Protein AF-A0A3B0TN45-F1 (afdb_monomer_lite)

Structure (mmCIF, N/CA/C/O backbone):
data_AF-A0A3B0TN45-F1
#
_entry.id   AF-A0A3B0TN45-F1
#
loop_
_atom_site.group_PDB
_atom_site.id
_atom_site.type_symbol
_atom_site.label_atom_id
_atom_site.label_alt_id
_atom_site.label_comp_id
_atom_site.label_asym_id
_atom_site.label_entity_id
_atom_site.label_seq_id
_atom_site.pdbx_PDB_ins_code
_atom_site.Cartn_x
_atom_site.Cartn_y
_atom_site.Cartn_z
_atom_site.occupancy
_atom_site.B_iso_or_equiv
_atom_site.auth_seq_id
_atom_site.auth_comp_id
_atom_site.auth_asym_id
_atom_site.auth_atom_id
_atom_site.pdbx_PDB_model_num
ATOM 1 N N . MET A 1 1 ? -4.731 8.988 15.533 1.00 89.56 1 MET A N 1
ATOM 2 C CA . MET A 1 1 ? -4.306 8.750 14.146 1.00 89.56 1 MET A CA 1
ATOM 3 C C . MET A 1 1 ? -3.077 7.852 14.159 1.00 89.56 1 MET A C 1
ATOM 5 O O . MET A 1 1 ? -2.064 8.269 14.712 1.00 89.56 1 MET A O 1
ATOM 9 N N . LYS A 1 2 ? -3.165 6.630 13.626 1.00 98.12 2 LYS A N 1
ATOM 10 C CA . LYS A 1 2 ? -2.054 5.679 13.471 1.00 98.12 2 LYS A CA 1
ATOM 11 C C . LYS A 1 2 ? -1.672 5.591 11.992 1.00 98.12 2 LYS A C 1
ATOM 13 O O . LYS A 1 2 ? -2.529 5.341 11.149 1.00 98.12 2 LYS A O 1
ATOM 18 N N . ILE A 1 3 ? -0.385 5.764 11.699 1.00 98.19 3 ILE A N 1
ATOM 19 C CA . ILE A 1 3 ? 0.177 5.650 10.351 1.00 98.19 3 ILE A CA 1
ATOM 20 C C . ILE A 1 3 ? 1.221 4.538 10.362 1.00 98.19 3 ILE A C 1
ATOM 22 O O . ILE A 1 3 ? 2.055 4.487 11.265 1.00 98.19 3 ILE A O 1
ATOM 26 N N . ILE A 1 4 ? 1.189 3.671 9.356 1.00 98.38 4 ILE A N 1
ATOM 27 C CA . ILE A 1 4 ? 2.237 2.674 9.118 1.00 98.38 4 ILE A CA 1
ATOM 28 C C . ILE A 1 4 ? 2.833 2.931 7.737 1.00 98.38 4 ILE A C 1
ATOM 30 O O . ILE A 1 4 ? 2.103 3.206 6.791 1.00 98.38 4 ILE A O 1
ATOM 34 N N . SER A 1 5 ? 4.155 2.830 7.617 1.00 97.75 5 SER A N 1
ATOM 35 C CA . SER A 1 5 ? 4.872 2.905 6.343 1.00 97.75 5 SER A CA 1
ATOM 36 C C . SER A 1 5 ? 5.661 1.617 6.145 1.00 97.75 5 SER A C 1
ATOM 38 O O . SER A 1 5 ? 6.428 1.237 7.031 1.00 97.75 5 SER A O 1
ATOM 40 N N . TRP A 1 6 ? 5.456 0.933 5.021 1.00 97.31 6 TRP A N 1
ATOM 41 C CA . TRP A 1 6 ? 6.054 -0.371 4.757 1.00 97.31 6 TRP A CA 1
ATOM 42 C C . TRP A 1 6 ? 6.509 -0.512 3.300 1.00 97.31 6 TRP A C 1
ATOM 44 O O . TRP A 1 6 ? 5.709 -0.454 2.366 1.00 97.31 6 TRP A O 1
ATOM 54 N N . ASN A 1 7 ? 7.806 -0.773 3.114 1.00 96.06 7 ASN A N 1
ATOM 55 C CA . ASN A 1 7 ? 8.344 -1.247 1.847 1.00 96.06 7 ASN A CA 1
ATOM 56 C C . ASN A 1 7 ? 8.053 -2.745 1.690 1.00 96.06 7 ASN A C 1
ATOM 58 O O . ASN A 1 7 ? 8.524 -3.568 2.480 1.00 96.06 7 ASN A O 1
ATOM 62 N N . LEU A 1 8 ? 7.273 -3.088 0.668 1.00 93.88 8 LEU A N 1
ATOM 63 C CA . LEU A 1 8 ? 6.717 -4.421 0.482 1.00 93.88 8 LEU A CA 1
ATOM 64 C C . LEU A 1 8 ? 7.684 -5.412 -0.165 1.00 93.88 8 LEU A C 1
ATOM 66 O O . LEU A 1 8 ? 7.432 -6.616 -0.079 1.00 93.88 8 LEU A O 1
ATOM 70 N N . LEU A 1 9 ? 8.774 -4.967 -0.799 1.00 82.69 9 LEU A N 1
ATOM 71 C CA . LEU A 1 9 ? 9.675 -5.858 -1.528 1.00 82.69 9 LEU A CA 1
ATOM 72 C C . LEU A 1 9 ? 10.839 -6.338 -0.649 1.00 82.69 9 LEU A C 1
ATOM 74 O O . LEU A 1 9 ? 11.972 -5.880 -0.754 1.00 82.69 9 LEU A O 1
ATOM 78 N N . TYR A 1 10 ? 10.579 -7.350 0.184 1.00 72.06 10 TYR A N 1
ATOM 79 C CA . TYR A 1 10 ? 11.638 -8.140 0.821 1.00 72.06 10 TYR A CA 1
ATOM 80 C C . TYR A 1 10 ? 11.597 -9.599 0.347 1.00 72.06 10 TYR A C 1
ATOM 82 O O . TYR A 1 10 ? 10.625 -10.311 0.598 1.00 72.06 10 TYR A O 1
ATOM 90 N N . ARG A 1 11 ? 12.663 -10.054 -0.333 1.00 71.25 11 ARG A N 1
ATOM 91 C CA . ARG A 1 11 ? 12.892 -11.406 -0.910 1.00 71.25 11 ARG A CA 1
ATOM 92 C C . ARG A 1 11 ? 11.867 -11.910 -1.940 1.00 71.25 11 ARG A C 1
ATOM 94 O O . ARG A 1 11 ? 12.279 -12.383 -2.992 1.00 71.25 11 ARG A O 1
ATOM 101 N N . ARG A 1 12 ? 10.566 -11.878 -1.640 1.00 75.94 12 ARG A N 1
ATOM 102 C CA . ARG A 1 12 ? 9.473 -12.343 -2.521 1.00 75.94 12 ARG A CA 1
ATOM 103 C C . ARG A 1 12 ? 8.329 -11.336 -2.688 1.00 75.94 12 ARG A C 1
ATOM 105 O O . ARG A 1 12 ? 7.505 -11.532 -3.573 1.00 75.94 12 ARG A O 1
ATOM 112 N N . GLY A 1 13 ? 8.316 -10.261 -1.898 1.00 82.38 13 GLY A N 1
ATOM 113 C CA . GLY A 1 13 ? 7.223 -9.290 -1.892 1.00 82.38 13 GLY A CA 1
ATOM 114 C C . GLY A 1 13 ? 6.065 -9.715 -0.985 1.00 82.38 13 GLY A C 1
ATOM 115 O O . GLY A 1 13 ? 5.767 -10.904 -0.883 1.00 82.38 13 GLY A O 1
ATOM 116 N N . ALA A 1 14 ? 5.418 -8.756 -0.325 1.00 91.69 14 ALA A N 1
ATOM 117 C CA . ALA A 1 14 ? 4.173 -8.993 0.404 1.00 91.69 14 ALA A CA 1
ATOM 118 C C . ALA A 1 14 ? 2.982 -9.112 -0.562 1.00 91.69 14 ALA A C 1
ATOM 120 O O . ALA A 1 14 ? 2.873 -8.354 -1.532 1.00 91.69 14 ALA A O 1
ATOM 121 N N . ALA A 1 15 ? 2.064 -10.035 -0.285 1.00 94.56 15 ALA A N 1
ATOM 122 C CA . ALA A 1 15 ? 0.785 -10.112 -0.975 1.00 94.56 15 ALA A CA 1
ATOM 123 C C . ALA A 1 15 ? -0.239 -9.154 -0.343 1.00 94.56 15 ALA A C 1
ATOM 125 O O . ALA A 1 15 ? -0.116 -8.748 0.811 1.00 94.56 15 ALA A O 1
ATOM 126 N N . ALA A 1 16 ? -1.322 -8.855 -1.069 1.00 96.25 16 ALA A N 1
ATOM 127 C CA . ALA A 1 16 ? -2.427 -8.055 -0.530 1.00 96.25 16 ALA A CA 1
ATOM 128 C C . ALA A 1 16 ? -3.017 -8.657 0.763 1.00 96.25 16 ALA A C 1
ATOM 130 O O . ALA A 1 16 ? -3.440 -7.916 1.642 1.00 96.25 16 ALA A O 1
ATOM 131 N N . ALA A 1 17 ? -2.999 -9.988 0.904 1.00 96.81 17 ALA A N 1
ATOM 132 C CA . ALA A 1 17 ? -3.454 -10.680 2.110 1.00 96.81 17 ALA A CA 1
ATOM 133 C C . ALA A 1 17 ? -2.546 -10.428 3.331 1.00 96.81 17 ALA A C 1
ATOM 135 O O . ALA A 1 17 ? -3.048 -10.311 4.446 1.00 96.81 17 ALA A O 1
ATOM 136 N N . ASP A 1 18 ? -1.231 -10.293 3.134 1.00 96.50 18 ASP A N 1
ATOM 137 C CA . ASP A 1 18 ? -0.298 -9.973 4.222 1.00 96.50 18 ASP A CA 1
ATOM 138 C C . ASP A 1 18 ? -0.539 -8.549 4.735 1.00 96.50 18 ASP A C 1
ATOM 140 O O . ASP A 1 18 ? -0.585 -8.304 5.941 1.00 96.50 18 ASP A O 1
ATOM 144 N N . VAL A 1 19 ? -0.764 -7.614 3.807 1.00 97.19 19 VAL A N 1
ATOM 145 C CA . VAL A 1 19 ? -1.109 -6.225 4.128 1.00 97.19 19 VAL A CA 1
ATOM 146 C C . VAL A 1 19 ? -2.477 -6.138 4.812 1.00 97.19 19 VAL A C 1
ATOM 148 O O . VAL A 1 19 ? -2.622 -5.418 5.796 1.00 97.19 19 VAL A O 1
ATOM 151 N N . ALA A 1 20 ? -3.465 -6.905 4.346 1.00 98.19 20 ALA A N 1
ATOM 152 C CA . ALA A 1 20 ? -4.778 -6.995 4.982 1.00 98.19 20 ALA A CA 1
ATOM 153 C C . ALA A 1 20 ? -4.674 -7.472 6.436 1.00 98.19 20 ALA A C 1
ATOM 155 O O . ALA A 1 20 ? -5.220 -6.835 7.335 1.00 98.19 20 ALA A O 1
ATOM 156 N N . LYS A 1 21 ? -3.896 -8.531 6.684 1.00 98.25 21 LYS A N 1
ATOM 157 C CA . LYS A 1 21 ? -3.657 -9.048 8.034 1.00 98.25 21 LYS A CA 1
ATOM 158 C C . LYS A 1 21 ? -3.029 -7.992 8.950 1.00 98.25 21 LYS A C 1
ATOM 160 O O . LYS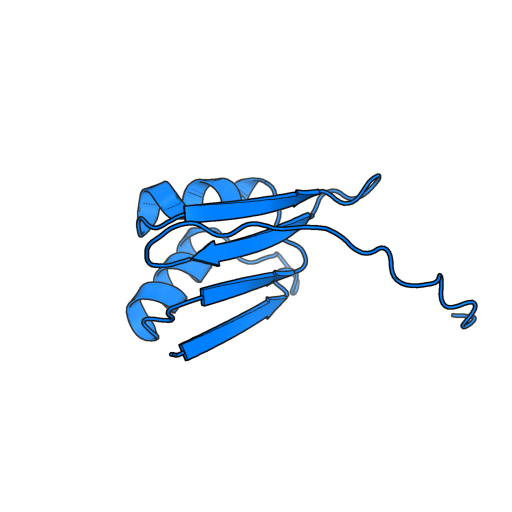 A 1 21 ? -3.443 -7.860 10.099 1.00 98.25 21 LYS A O 1
ATOM 165 N N . LEU A 1 22 ? -2.067 -7.217 8.444 1.00 98.00 22 LEU A N 1
ATOM 166 C CA . LEU A 1 22 ? -1.480 -6.098 9.186 1.00 98.00 22 LEU A CA 1
ATOM 167 C C . LEU A 1 22 ? -2.532 -5.029 9.524 1.00 98.00 22 LEU A C 1
ATOM 169 O O . LEU A 1 22 ? -2.567 -4.543 10.652 1.00 98.00 22 LEU A O 1
ATOM 173 N N . ILE A 1 23 ? -3.401 -4.679 8.572 1.00 98.19 23 ILE A N 1
ATOM 174 C CA . ILE A 1 23 ? -4.476 -3.698 8.780 1.00 98.19 23 ILE A CA 1
ATOM 175 C C . ILE A 1 23 ? -5.458 -4.174 9.855 1.00 98.19 23 ILE A C 1
ATOM 177 O O . ILE A 1 23 ? -5.826 -3.392 10.728 1.00 98.19 23 ILE A O 1
ATOM 181 N N . GLU A 1 24 ? -5.851 -5.446 9.840 1.00 98.06 24 GLU A N 1
ATOM 182 C CA . GLU A 1 24 ? -6.756 -6.019 10.844 1.00 98.06 24 GLU A CA 1
ATOM 183 C C . GLU A 1 24 ? -6.151 -6.011 12.255 1.00 98.06 24 GLU A C 1
ATOM 185 O O . GLU A 1 24 ? -6.844 -5.702 13.230 1.00 98.06 24 GLU A O 1
ATOM 190 N N . GLN A 1 25 ? -4.858 -6.332 12.359 1.00 98.31 25 GLN A N 1
ATOM 191 C CA . GLN A 1 25 ? -4.130 -6.393 13.627 1.00 98.31 25 GLN A CA 1
ATOM 192 C C . GLN A 1 25 ? -3.877 -5.002 14.207 1.00 98.31 25 GLN A C 1
ATOM 194 O O . GLN A 1 25 ? -4.157 -4.751 15.380 1.00 98.31 25 GLN A O 1
ATOM 199 N N . GLU A 1 26 ? -3.372 -4.087 13.383 1.00 98.44 26 GLU A N 1
ATOM 200 C CA . GLU A 1 26 ? -2.900 -2.790 13.854 1.00 98.44 26 GLU A CA 1
ATOM 201 C C . GLU A 1 26 ? -3.954 -1.690 13.789 1.00 98.44 26 GLU A C 1
ATOM 203 O O . GLU A 1 26 ? -3.819 -0.689 14.500 1.00 98.44 26 GLU A O 1
ATOM 208 N N . LYS A 1 27 ? -4.989 -1.865 12.961 1.00 97.94 27 LYS A N 1
ATOM 209 C CA . LYS A 1 27 ? -6.047 -0.880 12.694 1.00 97.94 27 LYS A CA 1
ATOM 210 C C . LYS A 1 27 ? -5.485 0.525 12.402 1.00 97.94 27 LYS A C 1
ATOM 212 O O . LYS A 1 27 ? -5.823 1.469 13.119 1.00 97.94 27 LYS A O 1
ATOM 217 N N . PRO A 1 28 ? -4.579 0.682 11.414 1.00 98.38 28 PRO A N 1
ATOM 218 C CA . PRO A 1 28 ? -4.060 1.992 11.040 1.00 98.38 28 PRO A CA 1
ATOM 219 C C . PRO A 1 28 ? -5.152 2.847 10.384 1.00 98.38 28 PRO A C 1
ATOM 221 O O . PRO A 1 28 ? -6.070 2.325 9.756 1.00 98.38 28 PRO A O 1
ATOM 224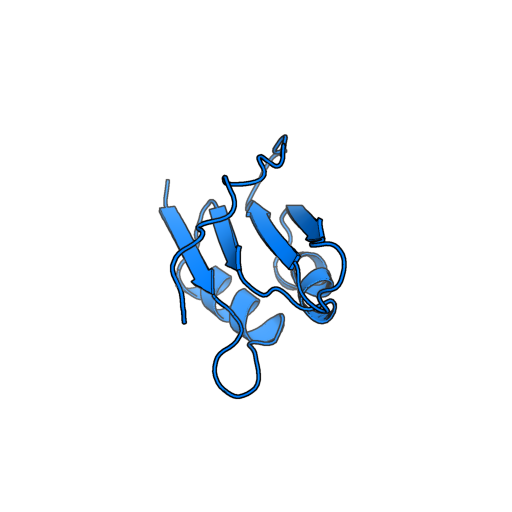 N N . ASP A 1 29 ? -5.018 4.167 10.483 1.00 98.19 29 ASP A N 1
ATOM 225 C CA . ASP A 1 29 ? -5.853 5.114 9.736 1.00 98.19 29 ASP A CA 1
ATOM 226 C C . ASP A 1 29 ? -5.319 5.308 8.305 1.00 98.19 29 ASP A C 1
ATOM 228 O O . ASP A 1 29 ? -6.096 5.511 7.372 1.00 98.19 29 ASP A O 1
ATOM 232 N N . LEU A 1 30 ? -3.993 5.209 8.132 1.00 97.88 30 LEU A N 1
ATOM 233 C CA . LEU A 1 30 ? -3.278 5.350 6.861 1.00 97.88 30 LEU A CA 1
ATOM 234 C C . LEU A 1 30 ? -2.119 4.346 6.782 1.00 97.88 30 LEU A C 1
ATOM 236 O O . LEU A 1 30 ? -1.323 4.219 7.717 1.00 97.88 30 LEU A O 1
ATOM 240 N N . LEU A 1 31 ? -1.996 3.669 5.642 1.00 98.06 31 LEU A N 1
ATOM 241 C CA . LEU A 1 31 ? -0.880 2.789 5.312 1.00 98.06 31 LEU A CA 1
ATOM 242 C C . LEU A 1 31 ? -0.149 3.328 4.076 1.00 98.06 31 LEU A C 1
ATOM 244 O O . LEU A 1 31 ? -0.753 3.455 3.014 1.00 98.06 31 LEU A O 1
ATOM 248 N N . LEU A 1 32 ? 1.141 3.623 4.196 1.00 97.50 32 LEU A N 1
ATOM 249 C CA . LEU A 1 32 ? 2.012 4.018 3.090 1.00 97.50 32 LEU A CA 1
ATOM 250 C C . LEU A 1 32 ? 2.810 2.802 2.622 1.00 97.50 32 LEU A C 1
ATOM 252 O O . LEU A 1 32 ? 3.378 2.076 3.436 1.00 97.50 32 LEU A O 1
ATOM 256 N N . LEU A 1 33 ? 2.841 2.575 1.316 1.00 96.31 33 LEU A N 1
ATOM 257 C CA . LEU A 1 33 ? 3.350 1.352 0.711 1.00 96.31 33 LEU A CA 1
ATOM 258 C C . LEU A 1 33 ? 4.410 1.697 -0.332 1.00 96.31 33 LEU A C 1
ATOM 260 O O . LEU A 1 33 ? 4.116 2.371 -1.319 1.00 96.31 33 LEU A O 1
ATOM 264 N N . GLN A 1 34 ? 5.642 1.238 -0.132 1.00 94.62 34 GLN A N 1
ATOM 265 C CA . GLN A 1 34 ? 6.687 1.327 -1.154 1.00 94.62 34 GLN A CA 1
ATOM 266 C C . GLN A 1 34 ? 6.850 -0.016 -1.858 1.00 94.62 34 GLN A C 1
ATOM 268 O O . GLN A 1 34 ? 6.615 -1.071 -1.273 1.00 94.62 34 GLN A O 1
ATOM 273 N N . GLU A 1 35 ? 7.254 0.041 -3.126 1.00 93.81 35 GLU A N 1
ATOM 274 C CA . GLU A 1 35 ? 7.437 -1.142 -3.972 1.00 93.81 35 GLU A CA 1
ATOM 275 C C . GLU A 1 35 ? 6.162 -2.000 -4.089 1.00 93.81 35 GLU A C 1
ATOM 277 O O . GLU A 1 35 ? 6.199 -3.228 -4.171 1.00 93.81 35 GLU A O 1
ATOM 282 N N . ALA A 1 36 ? 5.004 -1.335 -4.129 1.00 93.94 36 ALA A N 1
ATOM 283 C CA . ALA A 1 36 ? 3.711 -1.980 -4.286 1.00 93.94 36 ALA A CA 1
ATOM 284 C C . ALA A 1 36 ? 3.552 -2.522 -5.713 1.00 93.94 36 ALA A C 1
ATOM 286 O O . ALA A 1 36 ? 3.471 -1.766 -6.683 1.00 93.94 36 ALA A O 1
ATOM 287 N N . VAL A 1 37 ? 3.509 -3.846 -5.843 1.00 92.38 37 VAL A N 1
ATOM 288 C CA . VAL A 1 37 ? 3.238 -4.531 -7.114 1.00 92.38 37 VAL A CA 1
ATOM 289 C C . VAL A 1 37 ? 1.740 -4.536 -7.432 1.00 92.38 37 VAL A C 1
ATOM 291 O O . VAL A 1 37 ? 0.903 -4.379 -6.545 1.00 92.38 37 VAL A O 1
ATOM 294 N N . THR A 1 38 ? 1.376 -4.787 -8.693 1.00 90.44 38 THR A N 1
ATOM 295 C CA . THR A 1 38 ? -0.020 -4.754 -9.188 1.00 90.44 38 THR A CA 1
ATOM 296 C C . THR A 1 38 ? -0.999 -5.619 -8.388 1.00 90.44 38 THR A C 1
ATOM 298 O O . THR A 1 38 ? -2.182 -5.295 -8.298 1.00 90.44 38 THR A O 1
ATOM 301 N N . GLY A 1 39 ? -0.522 -6.700 -7.762 1.00 92.56 39 GLY A N 1
ATOM 302 C CA . GLY A 1 39 ? -1.335 -7.553 -6.893 1.00 92.56 39 GLY A CA 1
ATOM 303 C C . GLY A 1 39 ? -1.913 -6.837 -5.665 1.00 92.56 39 GLY A C 1
ATOM 304 O O . GLY A 1 39 ? -2.962 -7.255 -5.174 1.00 92.56 39 GLY A O 1
ATOM 305 N N . ILE A 1 40 ? -1.283 -5.751 -5.202 1.00 95.12 40 ILE A N 1
ATOM 306 C CA . ILE A 1 40 ? -1.726 -4.960 -4.043 1.00 95.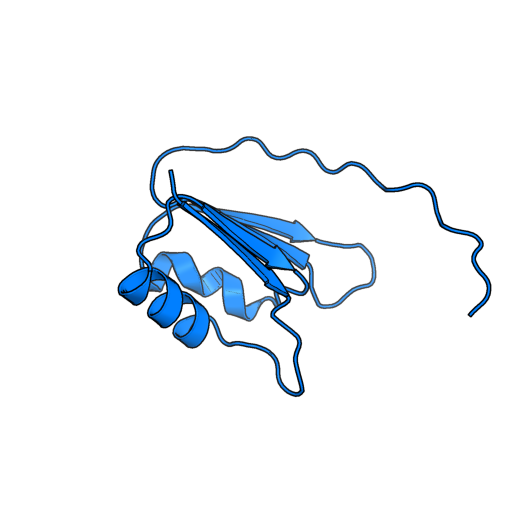12 40 ILE A CA 1
ATOM 307 C C . ILE A 1 40 ? -3.040 -4.221 -4.315 1.00 95.12 40 ILE A C 1
ATOM 309 O O . ILE A 1 40 ? -3.806 -3.999 -3.384 1.00 95.12 40 ILE A O 1
ATOM 313 N N . ASN A 1 41 ? -3.387 -3.958 -5.579 1.00 94.12 41 ASN A N 1
ATOM 314 C CA . ASN A 1 41 ? -4.649 -3.306 -5.958 1.00 94.12 41 ASN A CA 1
ATOM 315 C C . ASN A 1 41 ? -5.902 -4.068 -5.482 1.00 94.12 41 ASN A C 1
ATOM 317 O O . ASN A 1 41 ? -6.996 -3.513 -5.468 1.00 94.12 41 ASN A O 1
ATOM 321 N N . LYS A 1 42 ? -5.754 -5.337 -5.082 1.00 96.00 42 LYS A N 1
ATOM 322 C CA . LYS A 1 42 ? -6.829 -6.155 -4.503 1.00 96.00 42 LYS A CA 1
ATOM 323 C C . LYS A 1 42 ? -7.155 -5.794 -3.049 1.00 96.00 42 LYS A C 1
ATOM 325 O O . LYS A 1 42 ? -8.186 -6.233 -2.553 1.00 96.00 42 LYS A O 1
ATOM 330 N N . LEU A 1 43 ? -6.303 -5.021 -2.372 1.00 97.19 43 LEU A N 1
ATOM 331 C CA . LEU A 1 43 ? -6.399 -4.734 -0.940 1.00 97.19 43 LEU A CA 1
ATOM 332 C C . LEU A 1 43 ? -7.762 -4.149 -0.510 1.00 97.19 43 LEU A C 1
ATOM 334 O O . LEU A 1 43 ? -8.334 -4.695 0.436 1.00 97.19 43 LEU A O 1
ATOM 338 N N . PRO A 1 44 ? -8.353 -3.148 -1.203 1.00 96.69 44 PRO A N 1
ATOM 339 C CA . PRO A 1 44 ? -9.686 -2.648 -0.849 1.00 96.69 44 PRO A CA 1
ATOM 340 C C . PRO A 1 44 ? -10.791 -3.700 -0.903 1.00 96.69 44 PRO A C 1
ATOM 342 O O . PRO A 1 44 ? -11.744 -3.635 -0.137 1.00 96.69 44 PRO A O 1
ATOM 345 N N . GLY A 1 45 ? -10.662 -4.701 -1.778 1.00 97.38 45 GLY A N 1
ATOM 346 C CA . GLY A 1 45 ? -11.614 -5.808 -1.852 1.00 97.38 45 GLY A CA 1
ATOM 347 C C . GLY A 1 45 ? -11.544 -6.764 -0.657 1.00 97.38 45 GLY A C 1
ATOM 348 O O . GLY A 1 45 ? -12.456 -7.565 -0.483 1.00 97.38 45 GLY A O 1
ATOM 349 N N . ILE A 1 46 ? -10.478 -6.696 0.151 1.00 97.75 46 ILE A N 1
ATOM 350 C CA . ILE A 1 46 ? -10.264 -7.557 1.323 1.00 97.75 46 ILE A CA 1
ATOM 351 C C . ILE A 1 46 ? -10.672 -6.827 2.607 1.00 97.75 46 ILE A C 1
ATOM 353 O O . ILE A 1 46 ? -11.414 -7.378 3.411 1.00 97.75 46 ILE A O 1
ATOM 357 N N . VAL A 1 47 ? -10.204 -5.587 2.794 1.00 97.25 47 VAL A N 1
ATOM 358 C CA . VAL A 1 47 ? -10.363 -4.835 4.059 1.00 97.25 47 VAL A CA 1
ATOM 359 C C . VAL A 1 47 ? -11.177 -3.544 3.925 1.00 97.25 47 VAL A C 1
ATOM 361 O O . VAL A 1 47 ? -11.305 -2.790 4.888 1.00 97.25 47 VAL A O 1
ATOM 364 N N . GLY A 1 48 ? -11.738 -3.265 2.746 1.00 97.00 48 GLY A N 1
ATOM 365 C CA . GLY A 1 48 ? -12.384 -1.985 2.453 1.00 97.00 48 GLY A CA 1
ATOM 366 C C . GLY A 1 48 ? -11.382 -0.828 2.372 1.00 97.00 48 GLY A C 1
ATOM 367 O O . GLY A 1 48 ? -10.192 -1.027 2.119 1.00 97.00 48 GLY A O 1
ATOM 368 N N . GLY A 1 49 ? -11.866 0.394 2.597 1.00 96.31 49 GLY A N 1
ATOM 369 C CA . GLY A 1 49 ? -11.065 1.616 2.483 1.00 96.31 49 GLY A CA 1
ATOM 370 C C . GLY A 1 49 ? -10.743 2.000 1.036 1.00 96.31 49 GLY A C 1
ATOM 371 O O . GLY A 1 49 ? -11.221 1.384 0.081 1.00 96.31 49 GLY A O 1
ATOM 372 N N . SER A 1 50 ? -9.921 3.033 0.886 1.00 96.69 50 SER A N 1
ATOM 373 C CA . SER A 1 50 ? -9.538 3.601 -0.410 1.00 96.69 50 SER A CA 1
ATOM 374 C C . SER A 1 50 ? -8.059 3.337 -0.666 1.00 96.69 50 SER A C 1
ATOM 376 O O . SER A 1 50 ? -7.229 3.600 0.203 1.00 96.69 50 SER A O 1
ATOM 378 N N . PHE A 1 51 ? -7.715 2.824 -1.849 1.00 96.00 51 PHE A N 1
ATOM 379 C CA . PHE A 1 51 ? -6.324 2.593 -2.241 1.00 96.00 51 PHE A CA 1
ATOM 380 C C . PHE A 1 51 ? -5.929 3.484 -3.414 1.00 96.00 51 PHE A C 1
ATOM 382 O O . PHE A 1 51 ? -6.625 3.547 -4.425 1.00 96.00 51 PHE A O 1
ATOM 389 N N . TYR A 1 52 ? -4.790 4.148 -3.262 1.00 95.12 52 TYR A N 1
ATOM 390 C CA . TYR A 1 52 ? -4.216 5.102 -4.197 1.00 95.12 52 TYR A CA 1
ATOM 391 C C . TYR A 1 52 ? -2.847 4.599 -4.630 1.00 95.12 52 TYR A C 1
ATOM 393 O O . TYR A 1 52 ? -2.080 4.101 -3.806 1.00 95.12 52 TYR A O 1
ATOM 401 N N . THR A 1 53 ? -2.518 4.749 -5.910 1.00 92.44 53 THR A N 1
ATOM 402 C CA . THR A 1 53 ? -1.221 4.333 -6.452 1.00 92.44 53 THR A CA 1
ATOM 403 C C . THR A 1 53 ? -0.628 5.408 -7.337 1.00 92.44 53 THR A C 1
ATOM 405 O O . THR A 1 53 ? -1.325 5.955 -8.190 1.00 92.44 53 THR A O 1
ATOM 408 N N . LEU A 1 54 ? 0.675 5.627 -7.202 1.00 90.50 54 LEU A N 1
ATOM 409 C CA . LEU A 1 54 ? 1.470 6.474 -8.081 1.00 90.50 54 LEU A CA 1
ATOM 410 C C . LEU A 1 54 ? 2.522 5.592 -8.775 1.00 90.50 54 LEU A C 1
ATOM 412 O O . LEU A 1 54 ? 3.513 5.205 -8.143 1.00 90.50 54 LEU A O 1
ATOM 416 N N . PRO A 1 55 ? 2.294 5.199 -10.044 1.00 84.38 55 PRO A N 1
ATOM 417 C CA . PRO A 1 55 ? 3.214 4.335 -10.771 1.00 84.38 55 PRO A CA 1
ATOM 418 C C . PRO A 1 55 ? 4.521 5.064 -11.079 1.00 84.38 55 PRO A C 1
ATOM 420 O O . PRO A 1 55 ? 4.520 6.229 -11.472 1.00 84.38 55 PRO A O 1
ATOM 423 N N . TRP A 1 56 ? 5.644 4.354 -10.965 1.00 82.19 56 TRP A N 1
ATOM 424 C CA . TRP A 1 56 ? 6.946 4.899 -11.334 1.00 82.19 56 TRP A CA 1
ATOM 425 C C . TRP A 1 56 ? 7.337 4.434 -12.737 1.00 82.19 56 TRP A C 1
ATOM 427 O O . TRP A 1 56 ? 7.421 3.234 -13.013 1.00 82.19 56 TRP A O 1
ATOM 437 N N . LYS A 1 57 ? 7.568 5.385 -13.650 1.00 80.25 57 LYS A N 1
ATOM 438 C CA . LYS A 1 57 ? 7.912 5.096 -15.047 1.00 80.25 57 LYS A CA 1
ATOM 439 C C . LYS A 1 57 ? 9.127 4.161 -15.132 1.00 80.25 57 LYS A C 1
ATOM 441 O O . LYS A 1 57 ? 10.197 4.464 -14.614 1.00 80.25 57 LYS A O 1
ATOM 446 N N . GLY A 1 58 ? 8.957 3.032 -15.821 1.00 81.81 58 GLY A N 1
ATOM 447 C CA . GLY A 1 58 ? 10.018 2.040 -16.029 1.00 81.81 58 GLY A CA 1
ATOM 448 C C . GLY A 1 58 ? 10.224 1.052 -14.875 1.00 81.81 58 GLY A C 1
ATOM 449 O O . GLY A 1 58 ? 11.182 0.282 -14.917 1.00 81.81 58 GLY A O 1
ATOM 450 N N . LYS A 1 59 ? 9.351 1.042 -13.858 1.00 83.69 59 LYS A N 1
ATOM 451 C CA . LYS A 1 59 ? 9.366 0.057 -12.767 1.00 83.69 59 LYS A CA 1
ATOM 452 C C . LYS A 1 59 ? 8.114 -0.819 -12.796 1.00 83.69 59 LYS A C 1
ATOM 454 O O . LYS A 1 59 ? 7.054 -0.403 -13.249 1.00 83.69 59 LYS A O 1
ATOM 459 N N . THR A 1 60 ? 8.242 -2.043 -12.284 1.00 86.12 60 THR A N 1
ATOM 460 C CA . THR A 1 60 ? 7.132 -3.005 -12.126 1.00 86.12 60 THR A CA 1
ATOM 461 C C . THR A 1 60 ? 6.352 -2.808 -10.822 1.00 86.12 60 THR A C 1
ATOM 463 O O . THR A 1 60 ? 5.460 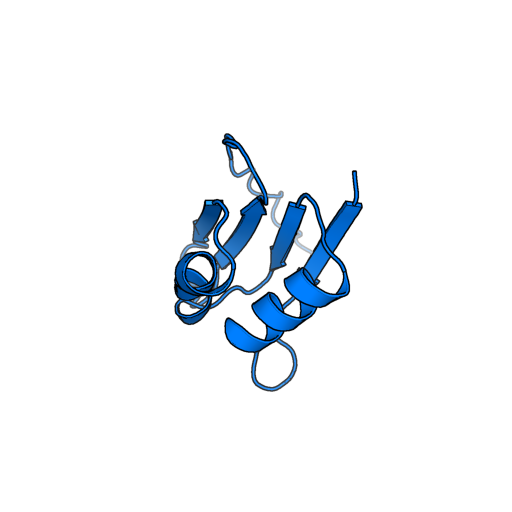-3.593 -10.506 1.00 86.12 60 THR A O 1
ATOM 466 N N . TYR A 1 61 ? 6.712 -1.784 -10.050 1.00 89.75 61 TYR A N 1
ATOM 467 C CA . TYR A 1 61 ? 6.151 -1.449 -8.752 1.00 89.75 61 TYR A CA 1
ATOM 468 C C . TYR A 1 61 ? 5.865 0.053 -8.659 1.00 89.75 61 TYR A C 1
ATOM 470 O O . TYR A 1 61 ? 6.384 0.855 -9.441 1.00 89.75 61 TYR A O 1
ATOM 478 N N . ALA A 1 62 ? 5.041 0.424 -7.686 1.00 91.56 62 ALA A N 1
ATOM 479 C CA . ALA A 1 62 ? 4.551 1.778 -7.478 1.00 91.56 62 ALA A CA 1
ATOM 480 C C . ALA A 1 62 ? 4.713 2.223 -6.017 1.00 91.56 62 ALA A C 1
ATOM 482 O O . ALA A 1 62 ? 4.959 1.410 -5.120 1.00 91.56 62 ALA A O 1
ATOM 483 N N . LEU A 1 63 ? 4.534 3.524 -5.784 1.00 93.31 63 LEU A N 1
ATOM 484 C CA . LEU A 1 63 ? 4.129 4.017 -4.471 1.00 93.31 63 LEU A CA 1
ATOM 485 C C . LEU A 1 63 ? 2.630 3.765 -4.304 1.00 93.31 63 LEU A C 1
ATOM 487 O O . LEU A 1 63 ? 1.858 3.943 -5.247 1.00 93.31 63 LEU A O 1
ATOM 491 N N . GLY A 1 64 ? 2.223 3.353 -3.111 1.00 94.81 64 GLY A N 1
ATOM 492 C CA . GLY A 1 64 ? 0.836 3.101 -2.759 1.00 94.81 64 GLY A CA 1
ATOM 493 C C . GLY A 1 64 ? 0.456 3.756 -1.438 1.00 94.81 64 GLY A C 1
ATOM 494 O O . GLY A 1 64 ? 1.301 3.974 -0.569 1.00 94.81 64 GLY A O 1
ATOM 495 N N . ALA A 1 65 ? -0.828 4.038 -1.275 1.00 96.88 65 ALA A N 1
ATOM 496 C CA . ALA A 1 65 ? -1.399 4.502 -0.022 1.00 96.88 65 ALA A CA 1
ATOM 497 C C . ALA A 1 65 ? -2.782 3.881 0.178 1.00 96.88 65 ALA A C 1
ATOM 499 O O . ALA A 1 65 ? -3.625 3.962 -0.712 1.00 96.88 65 ALA A O 1
ATOM 500 N N . TRP A 1 66 ? -3.027 3.286 1.340 1.00 97.88 66 TRP A N 1
ATOM 501 C CA . TRP A 1 66 ? -4.350 2.827 1.755 1.00 97.88 66 TRP A CA 1
ATOM 502 C C . TRP A 1 66 ? -4.873 3.714 2.881 1.00 97.88 66 TRP A C 1
ATOM 504 O O . TRP A 1 66 ? -4.177 3.924 3.872 1.00 97.88 66 TRP A O 1
ATOM 514 N N . LEU A 1 67 ? -6.093 4.217 2.736 1.00 98.00 67 LEU A N 1
ATOM 515 C CA . LEU A 1 67 ? -6.767 5.063 3.713 1.00 98.00 67 LEU A CA 1
ATOM 516 C C . LEU A 1 67 ? -8.002 4.335 4.243 1.00 98.00 67 LEU A C 1
ATOM 518 O O . LEU A 1 67 ? -8.849 3.897 3.459 1.00 98.00 67 LEU A O 1
ATOM 522 N N . ALA A 1 68 ? -8.132 4.244 5.567 1.00 97.75 68 ALA A N 1
ATOM 523 C CA . ALA A 1 68 ? -9.226 3.505 6.189 1.00 97.75 68 ALA A CA 1
ATOM 524 C C . ALA A 1 68 ? -10.605 4.094 5.849 1.00 97.75 68 ALA A C 1
ATOM 526 O O . ALA A 1 68 ? -11.563 3.350 5.631 1.00 97.75 68 ALA A O 1
ATOM 527 N N . ARG A 1 69 ? -10.723 5.430 5.832 1.00 95.56 69 ARG A N 1
ATOM 528 C CA . ARG A 1 69 ? -11.969 6.161 5.554 1.00 95.56 69 ARG A CA 1
ATOM 529 C C . ARG A 1 69 ? -11.688 7.516 4.913 1.00 95.56 69 ARG A C 1
ATOM 531 O O . ARG A 1 69 ? -10.750 8.197 5.312 1.00 95.56 69 ARG A O 1
ATOM 538 N N . GLY A 1 70 ? -12.579 7.933 4.016 1.00 92.44 70 GLY A N 1
ATOM 539 C CA . GLY A 1 70 ? -12.534 9.239 3.361 1.00 92.44 70 GLY A CA 1
ATOM 540 C C . GLY A 1 70 ? -11.794 9.218 2.028 1.00 92.44 70 GLY A C 1
ATOM 541 O O . GLY A 1 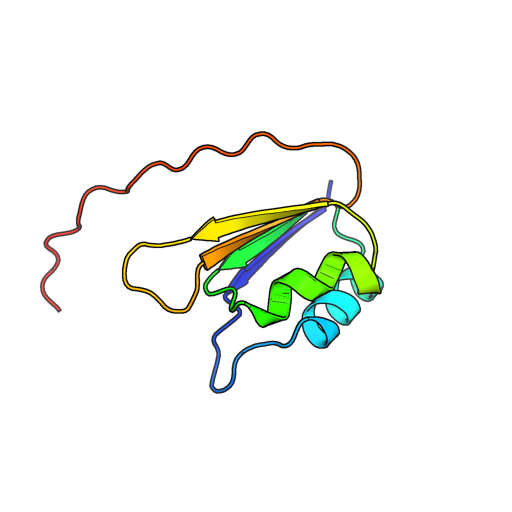70 ? -11.619 8.165 1.409 1.00 92.44 70 GLY A O 1
ATOM 542 N N . GLU A 1 71 ? -11.375 10.405 1.600 1.00 91.88 71 GLU A N 1
ATOM 543 C CA . GLU A 1 71 ? -10.671 10.629 0.344 1.00 9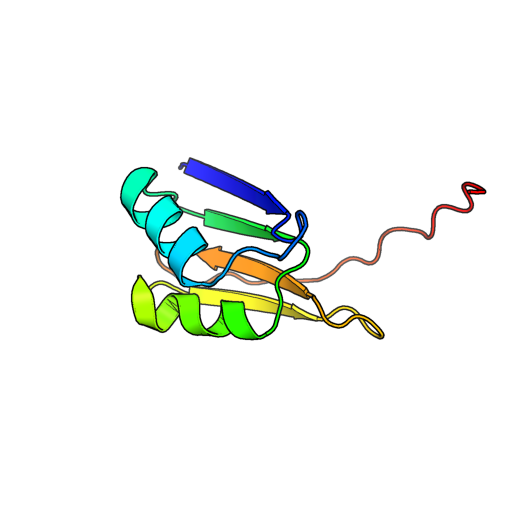1.88 71 GLU A CA 1
ATOM 544 C C . GLU A 1 71 ? -9.349 11.352 0.595 1.00 91.88 71 GLU A C 1
ATOM 546 O O . GLU A 1 71 ? -9.229 12.171 1.507 1.00 91.88 71 GLU A O 1
ATOM 551 N N . MET A 1 72 ? -8.354 11.048 -0.232 1.00 89.38 72 MET A N 1
ATOM 552 C CA . MET A 1 72 ? -7.048 11.691 -0.217 1.00 89.38 72 MET A CA 1
ATOM 553 C C . MET A 1 72 ? -6.731 12.220 -1.612 1.00 89.38 72 MET A C 1
ATOM 555 O O . MET A 1 72 ? -6.919 11.519 -2.605 1.00 89.38 72 MET A O 1
ATOM 559 N N . GLN A 1 73 ? -6.207 13.441 -1.678 1.00 88.75 73 GLN A N 1
ATOM 560 C CA . GLN A 1 73 ? -5.552 13.954 -2.876 1.00 88.75 73 GLN A CA 1
ATOM 561 C C . GLN A 1 73 ? -4.065 13.621 -2.802 1.00 88.75 73 GLN A C 1
ATOM 563 O O . GLN A 1 73 ? -3.431 13.800 -1.762 1.00 88.75 73 GLN A O 1
ATOM 568 N N . THR A 1 74 ? -3.521 13.110 -3.900 1.00 84.69 74 THR A N 1
ATOM 569 C CA . THR A 1 74 ? -2.112 12.733 -3.995 1.00 84.69 74 THR A CA 1
ATOM 570 C C . THR A 1 74 ? -1.473 13.456 -5.160 1.00 84.69 74 THR A C 1
ATOM 572 O O . THR A 1 74 ? -1.920 13.281 -6.291 1.00 84.69 74 THR A O 1
ATOM 575 N N . ASP A 1 75 ? -0.387 14.168 -4.887 1.00 83.81 75 ASP A N 1
ATOM 576 C CA . ASP A 1 75 ? 0.528 14.667 -5.905 1.00 83.81 75 ASP A CA 1
ATOM 577 C C . ASP A 1 75 ? 1.890 14.001 -5.733 1.00 83.81 75 ASP A C 1
ATOM 579 O O . ASP A 1 75 ? 2.326 13.692 -4.620 1.00 83.81 75 ASP A O 1
ATOM 583 N N . SER A 1 76 ? 2.568 13.761 -6.850 1.00 81.38 76 SER A N 1
ATOM 584 C CA . SER A 1 76 ? 3.933 13.248 -6.855 1.00 81.38 76 SER A CA 1
ATOM 585 C C . SER A 1 76 ? 4.927 14.388 -7.025 1.00 81.38 76 SER A C 1
ATOM 587 O O . SER A 1 76 ? 4.821 15.161 -7.976 1.00 81.38 76 SER A O 1
ATOM 589 N N . LEU A 1 77 ? 5.942 14.428 -6.166 1.00 84.56 77 LEU A N 1
ATOM 590 C CA . LEU A 1 77 ? 7.122 15.260 -6.359 1.00 84.56 77 LEU A CA 1
ATOM 591 C C . LEU A 1 77 ? 8.309 14.359 -6.695 1.00 84.56 77 LEU A C 1
ATOM 593 O O . LEU A 1 77 ? 8.709 13.527 -5.878 1.00 84.56 77 LEU A O 1
ATOM 597 N N . GLU A 1 78 ? 8.876 14.519 -7.889 1.00 79.44 78 GLU A N 1
ATOM 598 C CA . GLU A 1 78 ? 10.137 13.859 -8.215 1.00 79.44 78 GLU A CA 1
ATOM 599 C C . GLU A 1 78 ? 11.253 14.451 -7.352 1.00 79.44 78 GLU A C 1
ATOM 601 O O . GLU A 1 78 ? 11.494 15.660 -7.345 1.00 79.44 78 GLU A O 1
ATOM 606 N N . LEU A 1 79 ? 11.933 13.586 -6.599 1.00 78.75 79 LEU A N 1
ATOM 607 C CA . LEU A 1 79 ? 13.111 13.995 -5.849 1.00 78.75 79 LEU A CA 1
ATOM 608 C C . LEU A 1 79 ? 14.249 14.314 -6.828 1.00 78.75 79 LEU A C 1
ATOM 610 O O . LEU A 1 79 ? 14.394 13.618 -7.838 1.00 78.75 79 LEU A O 1
ATOM 614 N N . PRO A 1 80 ? 15.092 15.321 -6.534 1.00 81.81 80 PRO A N 1
ATOM 615 C CA . PRO A 1 80 ? 16.265 15.592 -7.349 1.00 81.81 80 PRO A CA 1
ATOM 616 C C . PRO A 1 80 ? 17.121 14.326 -7.439 1.00 81.81 80 PRO A C 1
ATOM 618 O O . PRO A 1 80 ? 17.396 13.676 -6.429 1.00 81.81 80 PRO A O 1
ATOM 621 N N . PHE A 1 81 ? 17.534 13.968 -8.656 1.00 69.06 81 PHE A N 1
ATOM 622 C CA . PHE A 1 81 ? 18.363 12.791 -8.892 1.00 69.06 81 PHE A CA 1
ATOM 623 C C . PHE A 1 81 ? 19.657 12.931 -8.083 1.00 69.06 81 PHE A C 1
ATOM 625 O O . PHE A 1 81 ? 20.483 13.805 -8.360 1.00 69.06 81 PHE A O 1
ATOM 632 N N . SER A 1 82 ? 19.836 12.097 -7.059 1.00 55.62 82 SER A N 1
ATOM 633 C CA . SER A 1 82 ? 21.091 12.074 -6.319 1.00 55.62 82 SER A CA 1
ATOM 634 C C . SER A 1 82 ? 22.160 11.526 -7.261 1.00 55.62 82 SER A C 1
ATOM 636 O O . SER A 1 82 ? 22.139 10.348 -7.606 1.00 55.62 82 SER A O 1
ATOM 638 N N . LYS A 1 83 ? 23.108 12.370 -7.688 1.00 52.25 83 LYS A N 1
ATOM 639 C CA . LYS A 1 83 ? 24.340 11.950 -8.383 1.00 52.25 83 LYS A CA 1
ATOM 640 C C . LYS A 1 83 ? 25.303 11.227 -7.427 1.00 52.25 83 LYS A C 1
ATOM 642 O O . LYS A 1 83 ? 26.513 11.384 -7.554 1.00 52.25 83 LYS A O 1
ATOM 647 N N . VAL A 1 84 ? 24.799 10.524 -6.415 1.00 44.75 84 VAL A N 1
ATOM 648 C CA . VAL A 1 84 ? 25.659 9.748 -5.524 1.00 44.75 84 VAL A CA 1
ATOM 649 C C . VAL A 1 84 ? 26.106 8.539 -6.340 1.00 44.75 84 VAL A C 1
ATOM 651 O O . VAL A 1 84 ? 25.243 7.775 -6.777 1.00 44.75 84 VAL A O 1
ATOM 654 N N . PRO A 1 85 ? 27.409 8.392 -6.627 1.00 45.28 85 PRO A N 1
ATOM 655 C CA . PRO A 1 85 ? 27.901 7.205 -7.300 1.00 45.28 85 PRO A CA 1
ATOM 656 C C . PRO A 1 85 ? 27.602 6.002 -6.404 1.00 45.28 85 PRO A C 1
ATOM 658 O O . PRO A 1 85 ? 27.896 6.040 -5.207 1.00 45.28 85 PRO A O 1
ATOM 661 N N . GLY A 1 86 ? 26.979 4.977 -6.984 1.00 46.62 86 GLY A N 1
ATOM 662 C CA . GLY A 1 86 ? 27.094 3.613 -6.474 1.00 46.62 86 GLY A CA 1
ATOM 663 C C . GLY A 1 86 ? 28.443 3.023 -6.848 1.00 46.62 86 GLY A C 1
ATOM 664 O O . GLY A 1 86 ? 29.018 3.485 -7.862 1.00 46.62 86 GLY A O 1
#

Foldseek 3Di:
DAEEEDEQDDPNGDALVNVLVVCVVVVGQKYKYHFAAPRVVCNCVRQNFDKDWDDDPPDRGTIIMGGNDDDDDDDDDDDPPPPPDD

Secondary structure (DSSP, 8-state):
--EEEEE--STT---HHHHHHHHHHH--SEEEEEEEEGGGGGTHHHH-SEEEEEEPTT-SEEEEEEESSS-------PPP------

pLDDT: mean 89.49, std 12.35, range [44.75, 98.44]

Radius of gyration: 13.64 Å; chains: 1; bounding box: 40×28×30 Å

Organism: NCBI:txid652676

Sequence (86 aa):
MKIISWNLLYRRGAAAADVAKLIEQEKPDLLLLQEAVTGINKLPGIVGGSFYTLPWKGKTYALGAWLARGEMQTDSLELPFSKVPG

InterPro domains:
  IPR036691 Endonuclease/exonuclease/phosphatase superfamily [G3DSA:3.60.10.10] (1-84)
  IPR036691 Endonuclease/exonuclease/phosphatase superfamily [SSF56219] (1-44)